Protein AF-A0A7L5DG09-F1 (afdb_monomer)

Foldseek 3Di:
DDDDDPPPPDPPPPPDDDDPVRVVVVVVPPDPDDPVRVVVVVVVVVVVVVVVVVVVVVVVCVVVVDDPVNVVVVVPDPPDDDDDD

Sequence (85 aa):
MSAVSTDGSARVGSTPPLNPAQIELLKLFERPLTAQQLQDINQLISQYLAEHTNKL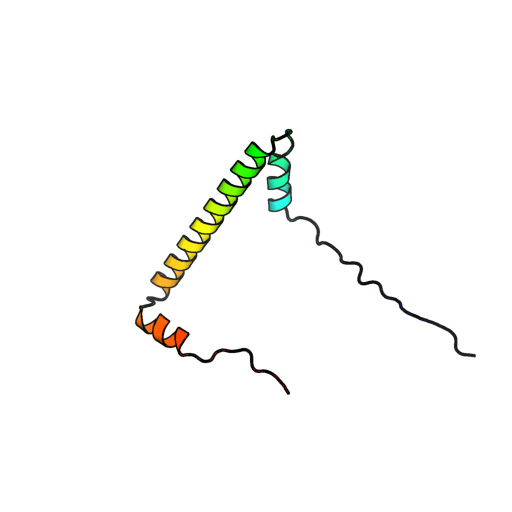GTHIWQEKQLTAKDMDALLTQHIRTPYKK

Secondary structure (DSSP, 8-state):
--------------PPPPPHHHHHHHHTTSSPPPHHHHHHHHHHHHHHHHHHHHHHHHHHHHHTT--HHHHHHHHH---PPP---

Organism: NCBI:txid272802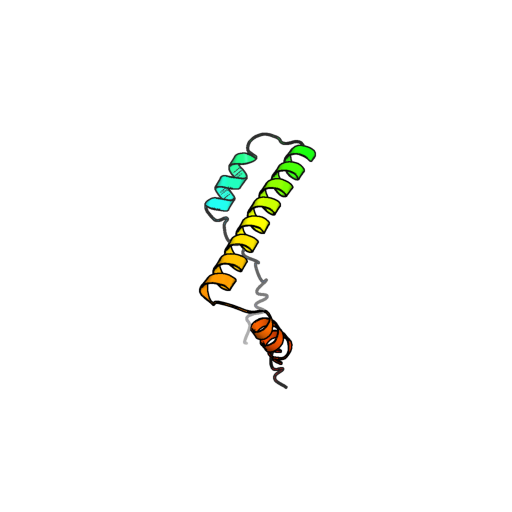4

Radius of gyration: 23.97 Å; Cα contacts (8 Å, |Δi|>4): 4; chains: 1; bounding box: 38×66×48 Å

Solvent-accessible surface area (backbone atoms only — not comparable to full-atom values): 5571 Å² total; per-residue (Å²): 142,85,80,88,76,90,79,79,75,70,81,75,79,76,77,74,79,80,50,74,68,58,51,56,58,53,57,75,58,75,54,94,69,54,74,65,57,52,49,54,51,53,50,52,54,51,51,53,54,50,52,51,50,52,52,51,51,52,48,53,37,59,77,6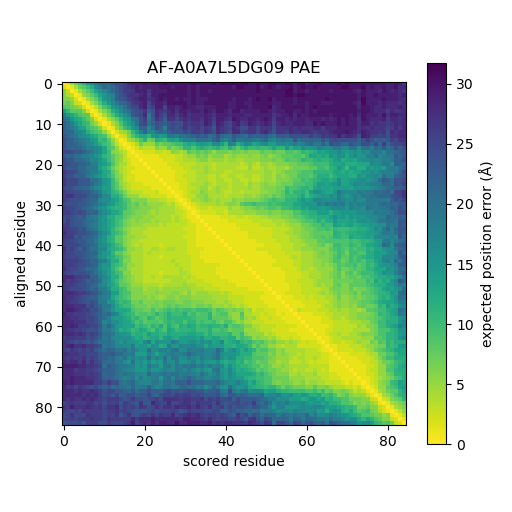6,64,62,47,74,67,55,50,54,51,56,74,69,50,85,80,65,83,82,80,82,130

Structure (mmCIF, N/CA/C/O backbone):
data_AF-A0A7L5DG09-F1
#
_entry.id   AF-A0A7L5DG09-F1
#
loop_
_atom_site.group_PDB
_atom_site.id
_atom_site.type_symbol
_atom_site.label_atom_id
_atom_site.label_alt_id
_atom_site.label_comp_id
_atom_site.label_asym_id
_atom_site.label_entity_id
_atom_site.label_seq_id
_atom_site.pdbx_PDB_ins_code
_atom_site.Cartn_x
_atom_site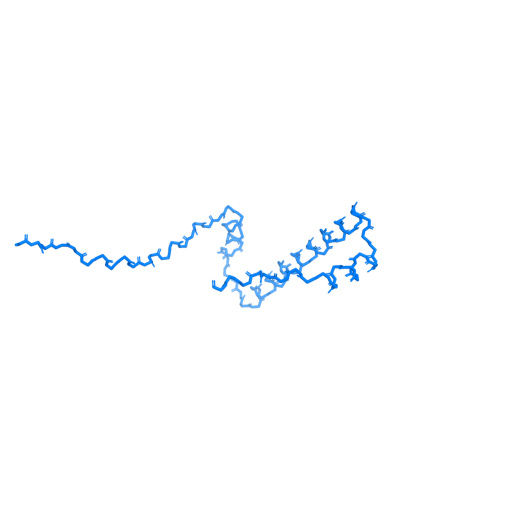.Cartn_y
_atom_site.Cartn_z
_atom_site.occupancy
_atom_site.B_iso_or_equiv
_atom_site.auth_seq_id
_atom_site.auth_comp_id
_atom_site.auth_asym_id
_atom_site.auth_atom_id
_atom_site.pdbx_PDB_model_num
ATOM 1 N N . MET A 1 1 ? -19.636 -61.232 3.080 1.00 46.09 1 MET A N 1
ATOM 2 C CA . MET A 1 1 ? -19.652 -60.156 4.091 1.00 46.09 1 MET A CA 1
ATOM 3 C C . MET A 1 1 ? -18.433 -59.281 3.862 1.00 46.09 1 MET A C 1
ATOM 5 O O . MET A 1 1 ? -17.337 -59.696 4.203 1.00 46.09 1 MET A O 1
ATOM 9 N N . SER A 1 2 ? -18.626 -58.112 3.257 1.00 38.91 2 SER A N 1
ATOM 10 C CA . SER A 1 2 ? -17.634 -57.033 3.225 1.00 38.91 2 SER A CA 1
ATOM 11 C C . SER A 1 2 ? -18.422 -55.739 3.365 1.00 38.91 2 SER A C 1
ATOM 13 O O . SER A 1 2 ? -19.126 -55.329 2.448 1.00 38.91 2 SER A O 1
ATOM 15 N N . ALA A 1 3 ? -18.402 -55.195 4.575 1.00 47.28 3 ALA A N 1
ATOM 16 C CA . ALA A 1 3 ? -18.875 -53.857 4.890 1.00 47.28 3 ALA A CA 1
ATOM 17 C C . ALA A 1 3 ? -17.666 -52.911 4.955 1.00 47.28 3 ALA A C 1
ATOM 19 O O . ALA A 1 3 ? -16.541 -53.398 5.070 1.00 47.28 3 ALA A O 1
ATOM 20 N N . VAL A 1 4 ? -17.955 -51.601 5.015 1.00 45.38 4 VAL A N 1
ATOM 21 C CA . 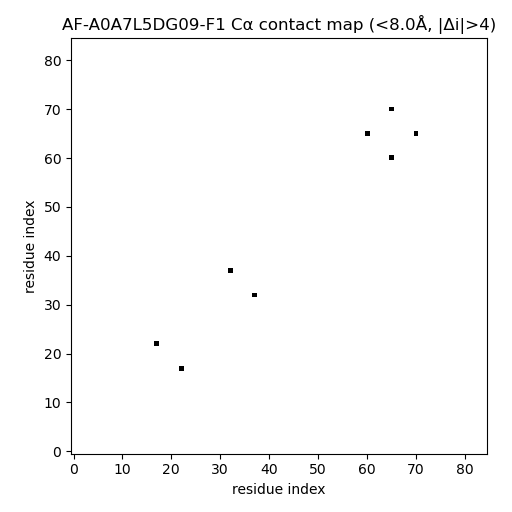VAL A 1 4 ? -17.046 -50.474 5.334 1.00 45.38 4 VAL A CA 1
ATOM 22 C C . VAL A 1 4 ? -16.290 -49.943 4.104 1.00 45.38 4 VAL A C 1
ATOM 24 O O . VAL A 1 4 ? -15.629 -50.696 3.407 1.00 45.38 4 VAL A O 1
ATOM 27 N N . SER A 1 5 ? -16.313 -48.657 3.753 1.00 40.50 5 SER A N 1
ATOM 28 C CA . SER A 1 5 ? -17.022 -47.497 4.291 1.00 40.50 5 SER A CA 1
ATOM 29 C C . SER A 1 5 ? -17.078 -46.423 3.211 1.00 40.50 5 SER A C 1
ATOM 31 O O . SER A 1 5 ? -16.119 -46.208 2.475 1.00 40.50 5 SER A O 1
ATOM 33 N N . THR A 1 6 ? -18.196 -45.712 3.171 1.00 54.12 6 THR A N 1
ATOM 34 C CA . THR A 1 6 ? -18.298 -44.368 2.612 1.00 54.12 6 THR A CA 1
ATOM 35 C C . THR A 1 6 ? -17.372 -43.434 3.390 1.00 54.12 6 THR A C 1
ATOM 37 O O . THR A 1 6 ? -17.717 -43.019 4.496 1.00 54.12 6 THR A O 1
ATOM 40 N N . ASP A 1 7 ? -16.211 -43.093 2.837 1.00 43.34 7 ASP A N 1
ATOM 41 C CA . ASP A 1 7 ? -15.454 -41.932 3.304 1.00 43.34 7 ASP A CA 1
ATOM 42 C C . ASP A 1 7 ? -15.933 -40.698 2.537 1.00 43.34 7 ASP A C 1
ATOM 44 O O . ASP A 1 7 ? -15.406 -40.308 1.494 1.00 43.34 7 ASP A O 1
ATOM 48 N N . GLY A 1 8 ? -17.006 -40.108 3.062 1.00 54.78 8 GLY A N 1
ATOM 49 C CA . GLY A 1 8 ? -17.327 -38.712 2.826 1.00 54.78 8 GLY A CA 1
ATOM 50 C C . GLY A 1 8 ? -16.326 -37.846 3.581 1.00 54.78 8 GLY A C 1
ATOM 51 O O . GLY A 1 8 ? -16.674 -37.242 4.593 1.00 54.78 8 GLY A O 1
ATOM 52 N N . SER A 1 9 ? -15.091 -37.775 3.086 1.00 48.03 9 SER A N 1
ATOM 53 C CA . SER A 1 9 ? -14.112 -36.804 3.555 1.00 48.03 9 SER A CA 1
ATOM 54 C C . SER A 1 9 ? -14.552 -35.429 3.071 1.00 48.03 9 SER A C 1
ATOM 56 O O . SER A 1 9 ? -14.194 -34.953 1.990 1.00 48.03 9 SER A O 1
ATOM 58 N N . ALA A 1 10 ? -15.395 -34.797 3.887 1.00 52.03 10 ALA A N 1
ATOM 59 C CA . ALA A 1 10 ? -15.613 -33.369 3.860 1.00 52.03 10 ALA A CA 1
ATOM 60 C C . ALA A 1 10 ? -14.237 -32.701 3.805 1.00 52.03 10 ALA A C 1
ATOM 62 O O . ALA A 1 10 ? -13.396 -32.898 4.682 1.00 52.03 10 ALA A O 1
ATOM 63 N N . ARG A 1 11 ? -14.003 -31.913 2.755 1.00 52.25 11 ARG A N 1
ATOM 64 C CA . ARG A 1 11 ? -12.899 -30.960 2.716 1.00 52.25 11 ARG A CA 1
ATOM 65 C C . ARG A 1 11 ? -13.137 -29.967 3.849 1.00 52.25 11 ARG A C 1
ATOM 67 O O . ARG A 1 11 ? -13.783 -28.944 3.644 1.00 52.25 11 ARG A O 1
ATOM 74 N N . VAL A 1 12 ? -12.667 -30.289 5.052 1.00 59.38 12 VAL A N 1
ATOM 75 C CA . VAL A 1 12 ? -12.521 -29.317 6.129 1.00 59.38 12 VAL A CA 1
ATOM 76 C C . VAL A 1 12 ? -11.517 -28.308 5.594 1.00 59.38 12 VAL A C 1
ATOM 78 O O . VAL A 1 12 ? -10.321 -28.578 5.521 1.00 59.38 12 VAL A O 1
ATOM 81 N N . GLY A 1 13 ? -12.028 -27.180 5.107 1.00 55.25 13 GLY A N 1
ATOM 82 C CA . GLY A 1 13 ? -11.211 -26.045 4.720 1.00 55.25 13 GLY A CA 1
ATOM 83 C C . GLY A 1 13 ? -10.511 -25.530 5.966 1.00 55.25 13 GLY A C 1
ATOM 84 O O . GLY A 1 13 ? -11.079 -24.739 6.710 1.00 55.25 13 GLY A O 1
ATOM 85 N N . SER A 1 14 ? -9.300 -26.014 6.231 1.00 61.62 14 SER A N 1
ATOM 86 C CA . SER A 1 14 ? -8.468 -25.489 7.302 1.00 61.62 14 SER A CA 1
ATOM 87 C C . SER A 1 14 ? -8.001 -24.099 6.882 1.00 61.62 14 SER A C 1
ATOM 89 O O . SER A 1 14 ? -7.051 -23.967 6.108 1.00 61.62 14 SER A O 1
ATOM 91 N N . THR A 1 15 ? -8.677 -23.053 7.352 1.00 69.62 15 THR A N 1
ATOM 92 C CA . THR A 1 15 ? -8.117 -21.702 7.306 1.00 69.62 15 THR A CA 1
ATOM 93 C C . THR A 1 15 ? -6.806 -21.719 8.089 1.00 69.62 15 THR A C 1
ATOM 95 O O . THR A 1 15 ? -6.834 -22.052 9.279 1.00 69.62 15 THR A O 1
ATOM 98 N N . PRO A 1 16 ? -5.659 -21.428 7.448 1.00 78.94 16 PRO A N 1
ATOM 99 C CA . PRO A 1 16 ? -4.386 -21.402 8.149 1.00 78.94 16 PRO A CA 1
ATOM 100 C C . PRO A 1 16 ? -4.434 -20.349 9.266 1.00 78.94 16 PRO A C 1
ATOM 102 O O . PRO A 1 16 ? -5.120 -19.332 9.116 1.00 78.94 16 PRO A O 1
ATOM 105 N N . PRO A 1 17 ? -3.735 -20.584 10.391 1.00 86.56 17 PRO A N 1
ATOM 106 C CA . PRO A 1 17 ? -3.675 -19.613 11.472 1.00 86.56 17 PRO A CA 1
ATOM 107 C C . PRO A 1 17 ? -3.088 -18.294 10.963 1.00 86.56 17 PRO A C 1
ATOM 109 O O . PRO A 1 17 ? -2.244 -18.279 10.063 1.00 86.56 17 PRO A O 1
ATOM 112 N N . LEU A 1 18 ? -3.535 -17.188 11.559 1.00 87.69 18 LEU A N 1
ATOM 113 C CA . LEU A 1 18 ? -3.009 -15.871 11.225 1.00 87.69 18 LEU A CA 1
ATOM 114 C C . LEU A 1 18 ? -1.512 -15.806 11.531 1.00 87.69 18 LEU A C 1
ATOM 116 O O . LEU A 1 18 ? -1.049 -16.288 12.566 1.00 87.69 18 LEU A O 1
ATOM 120 N N . ASN A 1 19 ? -0.755 -15.192 10.626 1.00 92.25 19 ASN A N 1
ATOM 121 C CA . ASN A 1 19 ? 0.668 -14.969 10.837 1.00 92.25 19 ASN A CA 1
ATOM 122 C C . ASN A 1 19 ? 0.904 -13.808 11.833 1.00 92.25 19 ASN A C 1
ATOM 124 O O . ASN A 1 19 ? -0.007 -13.014 12.090 1.00 92.25 19 ASN A O 1
ATOM 128 N N . PRO A 1 20 ? 2.125 -13.659 12.379 1.00 91.62 20 PRO A N 1
ATOM 129 C CA . PRO A 1 20 ? 2.411 -12.628 13.379 1.00 91.62 20 PRO A CA 1
ATOM 130 C C . PRO A 1 20 ? 2.080 -11.195 12.934 1.00 91.62 20 PRO A C 1
ATOM 132 O O . PRO A 1 20 ? 1.569 -10.415 13.731 1.00 91.62 20 PRO A O 1
ATOM 135 N N . ALA A 1 21 ? 2.309 -10.851 11.663 1.00 87.31 21 ALA A N 1
ATOM 136 C CA . ALA A 1 21 ? 2.014 -9.516 11.141 1.00 87.31 21 ALA A CA 1
ATOM 137 C C . ALA A 1 21 ? 0.502 -9.249 11.047 1.00 87.31 21 ALA A C 1
ATOM 139 O O . ALA A 1 21 ? 0.046 -8.148 11.343 1.00 87.31 21 ALA A O 1
ATOM 140 N N . GLN A 1 22 ? -0.286 -10.262 10.678 1.00 88.94 22 GLN A N 1
ATOM 141 C CA . GLN A 1 22 ? -1.748 -10.178 10.659 1.00 88.94 22 GLN A CA 1
ATOM 142 C C . GLN A 1 22 ? -2.308 -9.987 12.071 1.00 88.94 22 GLN A C 1
ATOM 144 O O . GLN A 1 22 ? -3.198 -9.166 12.266 1.00 88.94 22 GLN A O 1
ATOM 149 N N . ILE A 1 23 ? -1.760 -10.700 13.060 1.00 92.44 23 ILE A N 1
ATOM 150 C CA . ILE A 1 23 ? -2.143 -10.538 14.468 1.00 92.44 23 ILE A CA 1
ATOM 151 C C . ILE A 1 23 ? -1.824 -9.117 14.948 1.00 92.44 23 ILE A C 1
ATOM 153 O O . ILE A 1 23 ? -2.661 -8.494 15.591 1.00 92.44 23 ILE A O 1
ATOM 157 N N . GLU A 1 24 ? -0.649 -8.583 14.612 1.00 88.44 24 GLU A N 1
ATOM 158 C CA . GLU A 1 24 ? -0.255 -7.228 15.011 1.00 88.44 24 GLU A CA 1
ATOM 159 C C . GLU A 1 24 ? -1.150 -6.150 14.385 1.00 88.44 24 GLU A C 1
ATOM 161 O O . GLU A 1 24 ? -1.582 -5.230 15.074 1.00 88.44 24 GLU A O 1
ATOM 166 N N . LEU A 1 25 ? -1.513 -6.302 13.106 1.00 87.56 25 LEU A N 1
ATOM 167 C CA . LEU A 1 25 ? -2.486 -5.422 12.454 1.00 87.56 25 LEU A CA 1
ATOM 168 C C . LEU A 1 25 ? -3.852 -5.477 13.141 1.00 87.56 25 LEU A C 1
ATOM 170 O O . LEU A 1 25 ? -4.493 -4.443 13.301 1.00 87.56 25 LEU A O 1
ATOM 174 N N . LEU A 1 26 ? -4.288 -6.659 13.586 1.00 87.75 26 LEU A N 1
ATOM 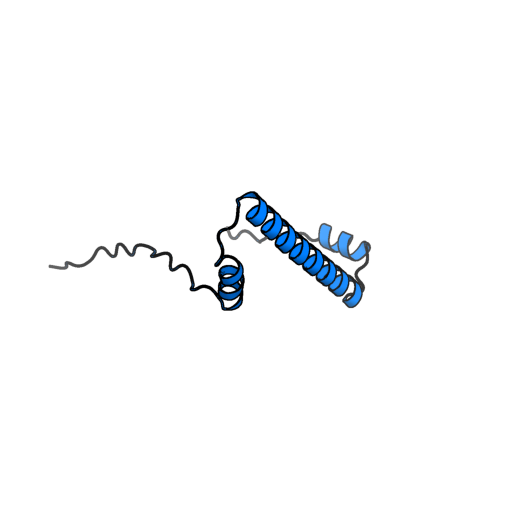175 C CA . LEU A 1 26 ? -5.558 -6.797 14.296 1.00 87.75 26 LEU A CA 1
ATOM 176 C C . LEU A 1 26 ? -5.568 -6.086 15.652 1.00 87.75 26 LEU A C 1
ATOM 178 O O . LEU A 1 26 ? -6.609 -5.561 16.041 1.00 87.75 26 LEU A O 1
ATOM 182 N N . LYS A 1 27 ? -4.425 -5.997 16.340 1.00 87.31 27 LYS A N 1
ATOM 183 C CA . LYS A 1 27 ? -4.322 -5.248 17.604 1.00 87.31 27 LYS A CA 1
ATOM 184 C C . LYS A 1 27 ? -4.583 -3.752 17.431 1.00 87.31 27 LYS A C 1
ATOM 186 O O . LYS A 1 27 ? -5.093 -3.104 18.340 1.00 87.31 27 LYS A O 1
ATOM 191 N N . LEU A 1 28 ? -4.313 -3.190 16.250 1.00 80.75 28 LEU A N 1
ATOM 192 C CA . LEU A 1 28 ? -4.636 -1.787 15.951 1.00 80.75 28 LEU A CA 1
ATOM 193 C C . LEU A 1 28 ? -6.150 -1.512 16.002 1.00 80.75 28 LEU A C 1
ATOM 195 O O . LEU A 1 28 ? -6.561 -0.367 16.188 1.00 80.75 28 LEU A O 1
ATOM 199 N N . PHE A 1 29 ? -6.970 -2.560 15.884 1.00 83.44 29 PHE A N 1
ATOM 200 C CA . PHE A 1 29 ? -8.429 -2.509 15.943 1.00 83.44 29 PHE A CA 1
ATOM 201 C C . PHE A 1 29 ? -9.002 -2.876 17.321 1.00 83.44 29 PHE A C 1
ATOM 203 O O . PHE A 1 29 ? -10.210 -3.057 17.447 1.00 83.44 29 PHE A O 1
ATOM 210 N N . GLU A 1 30 ? -8.174 -2.958 18.371 1.00 84.25 30 GLU A N 1
ATOM 211 C CA . GLU A 1 30 ? -8.643 -3.190 19.751 1.00 84.25 30 GLU A CA 1
ATOM 212 C C . GLU A 1 30 ? -9.607 -2.100 20.242 1.00 84.25 30 GLU A C 1
ATOM 214 O O . GLU A 1 30 ? -10.422 -2.330 21.138 1.00 84.25 30 GLU A O 1
ATOM 219 N N . ARG A 1 31 ? -9.537 -0.902 19.652 1.00 84.31 31 ARG A N 1
ATOM 220 C CA . ARG A 1 31 ? -10.477 0.188 19.915 1.00 84.31 31 ARG A CA 1
ATOM 221 C C . ARG A 1 31 ? -11.607 0.161 18.887 1.00 84.31 31 ARG A C 1
ATOM 223 O O . ARG A 1 31 ? -11.334 -0.048 17.706 1.00 84.31 31 ARG A O 1
ATOM 230 N N . PRO A 1 32 ? -12.857 0.445 19.295 1.00 85.56 32 PRO A N 1
ATOM 231 C CA . PRO A 1 32 ? -13.957 0.549 18.351 1.00 85.56 32 PRO A CA 1
ATOM 232 C C . PRO A 1 32 ? -13.659 1.651 17.331 1.00 85.56 32 PRO A C 1
ATOM 234 O O . PRO A 1 32 ? -13.415 2.802 17.696 1.00 85.56 32 PRO A O 1
ATOM 237 N N . LEU A 1 33 ? -13.679 1.278 16.056 1.00 87.06 33 LEU A N 1
ATOM 238 C CA . LEU A 1 33 ? -13.551 2.198 14.937 1.00 87.06 33 LEU A CA 1
ATOM 239 C C . LEU A 1 33 ? -14.912 2.449 14.306 1.00 87.06 33 LEU A C 1
ATOM 241 O O . LEU A 1 33 ? -15.749 1.551 14.204 1.00 87.06 33 LEU A O 1
ATOM 245 N N . THR A 1 34 ? -15.111 3.667 13.818 1.00 93.38 34 THR A N 1
ATOM 246 C CA . THR A 1 34 ? -16.216 3.937 12.901 1.00 93.38 34 THR A CA 1
ATOM 247 C C . THR A 1 34 ? -15.939 3.291 11.541 1.00 93.38 34 THR A C 1
ATOM 249 O O . THR A 1 34 ? -14.790 3.037 11.172 1.00 93.38 34 THR A O 1
ATOM 252 N N . ALA A 1 35 ? -16.994 3.068 10.753 1.00 90.81 35 ALA A N 1
ATOM 253 C CA . ALA A 1 35 ? -16.850 2.564 9.387 1.00 90.81 35 ALA A CA 1
ATOM 254 C C . ALA A 1 35 ? -15.935 3.459 8.528 1.00 90.81 35 ALA A C 1
ATOM 256 O O . ALA A 1 35 ? -15.140 2.944 7.746 1.00 90.81 35 ALA A O 1
ATOM 257 N N . GLN A 1 36 ? -15.989 4.783 8.730 1.00 94.19 36 GLN A N 1
ATOM 258 C CA . GLN A 1 36 ? -15.127 5.731 8.026 1.00 94.19 36 GLN A CA 1
ATOM 259 C C . GLN A 1 36 ? -13.653 5.546 8.401 1.00 94.19 36 GLN A C 1
ATOM 261 O O . GLN A 1 36 ? -12.808 5.448 7.523 1.00 94.19 36 GLN A O 1
ATOM 266 N N 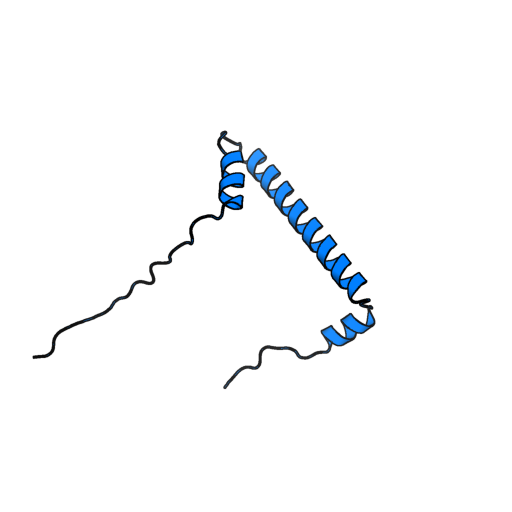. GLN A 1 37 ? -13.343 5.416 9.694 1.00 91.31 37 GLN A N 1
ATOM 267 C CA . GLN A 1 37 ? -11.965 5.190 10.144 1.00 91.31 37 GLN A CA 1
ATOM 268 C C . GLN A 1 37 ? -11.400 3.872 9.606 1.00 91.31 37 GLN A C 1
ATOM 270 O O . GLN A 1 37 ? -10.240 3.812 9.205 1.00 91.31 37 GLN A O 1
ATOM 275 N N . LEU A 1 38 ? -12.219 2.817 9.561 1.00 90.25 38 LEU A N 1
ATOM 276 C CA . LEU A 1 38 ? -11.818 1.545 8.965 1.00 90.25 38 LEU A CA 1
ATOM 277 C C . LEU A 1 38 ? -11.533 1.688 7.462 1.00 90.25 38 LEU A C 1
ATOM 279 O O . LEU A 1 38 ? -10.554 1.135 6.960 1.00 90.25 38 LEU A O 1
ATOM 283 N N . GLN A 1 39 ? -12.369 2.438 6.743 1.00 93.88 39 GLN A N 1
ATOM 284 C CA . GLN A 1 39 ? -12.158 2.729 5.328 1.00 93.88 39 GLN A CA 1
ATOM 285 C C . GLN A 1 39 ? -10.861 3.518 5.099 1.00 93.88 39 GLN A C 1
ATOM 287 O O . GLN A 1 39 ? -10.079 3.150 4.222 1.00 93.88 39 GLN A O 1
ATOM 292 N N . ASP A 1 40 ? -10.596 4.542 5.908 1.00 93.81 40 ASP A N 1
ATOM 293 C CA . ASP A 1 40 ? -9.389 5.368 5.802 1.00 93.81 40 ASP A CA 1
ATOM 294 C C . ASP A 1 40 ? -8.116 4.536 6.044 1.00 93.81 40 ASP A C 1
ATOM 296 O O . ASP A 1 40 ? -7.130 4.660 5.313 1.00 93.81 40 ASP A O 1
ATOM 300 N N . ILE A 1 41 ? -8.145 3.621 7.018 1.00 91.00 41 ILE A N 1
ATOM 301 C CA . ILE A 1 41 ? -7.028 2.703 7.290 1.00 91.00 41 ILE A CA 1
ATOM 302 C C . ILE A 1 41 ? -6.809 1.739 6.118 1.00 91.00 41 ILE A C 1
ATOM 304 O O . ILE A 1 41 ? -5.670 1.539 5.691 1.00 91.00 41 ILE A O 1
ATOM 308 N N . ASN A 1 42 ? -7.878 1.168 5.556 1.00 90.50 42 ASN A N 1
ATOM 309 C CA . ASN A 1 42 ? -7.772 0.300 4.379 1.00 90.50 42 ASN A CA 1
ATOM 310 C C . ASN A 1 42 ? -7.168 1.034 3.175 1.00 90.50 42 ASN A C 1
ATOM 312 O O . ASN A 1 42 ? -6.333 0.471 2.460 1.00 90.50 42 ASN A O 1
ATOM 316 N N . GLN A 1 43 ? -7.559 2.292 2.968 1.00 95.81 43 GLN A N 1
ATOM 317 C CA . GLN A 1 43 ? -7.006 3.144 1.921 1.00 95.81 43 GLN A CA 1
ATOM 318 C C . GLN A 1 43 ? -5.496 3.341 2.122 1.00 95.81 43 GLN A C 1
ATOM 320 O O . GLN A 1 43 ? -4.724 3.141 1.184 1.00 95.81 43 GLN A O 1
ATOM 325 N N . LEU A 1 44 ? -5.072 3.661 3.348 1.00 94.75 44 LEU A N 1
ATOM 326 C CA . LEU A 1 44 ? -3.667 3.878 3.696 1.00 94.75 44 LEU A CA 1
ATOM 327 C C . LEU A 1 44 ? -2.811 2.621 3.478 1.00 94.75 44 LEU A C 1
ATOM 329 O O . LEU A 1 44 ? -1.746 2.695 2.864 1.00 94.75 44 LEU A O 1
ATOM 333 N N . ILE A 1 45 ? -3.290 1.455 3.919 1.00 92.38 45 ILE A N 1
ATOM 334 C CA . ILE A 1 45 ? -2.591 0.177 3.711 1.00 92.38 45 ILE A CA 1
ATOM 335 C C . ILE A 1 45 ? -2.475 -0.132 2.212 1.00 92.38 45 ILE A C 1
ATOM 337 O O . ILE A 1 45 ? -1.403 -0.505 1.734 1.00 92.38 45 ILE A O 1
ATOM 341 N N . SER A 1 46 ? -3.557 0.059 1.454 1.00 93.62 46 SER A N 1
ATOM 342 C CA . SER A 1 46 ? -3.577 -0.212 0.011 1.00 93.62 46 SER A CA 1
ATOM 343 C C . SER A 1 46 ? -2.604 0.686 -0.752 1.00 93.62 46 SER A C 1
ATOM 345 O O . SER A 1 46 ? -1.870 0.209 -1.617 1.00 93.62 46 SER A O 1
ATOM 347 N N . GLN A 1 47 ? -2.554 1.974 -0.403 1.00 96.12 47 GLN A N 1
ATOM 348 C CA . GLN A 1 47 ? -1.609 2.929 -0.981 1.00 96.12 47 GLN A CA 1
ATOM 349 C C . GLN A 1 47 ? -0.162 2.535 -0.683 1.00 96.12 47 GLN A C 1
ATOM 351 O O . GLN A 1 47 ? 0.649 2.457 -1.604 1.00 96.12 47 GLN A O 1
ATOM 356 N N . TYR A 1 48 ? 0.147 2.197 0.571 1.00 95.19 48 TYR A N 1
ATOM 357 C CA . TYR A 1 48 ? 1.483 1.749 0.960 1.00 95.19 48 TYR A CA 1
ATOM 358 C C . TYR A 1 48 ? 1.940 0.517 0.161 1.00 95.19 48 TYR A C 1
ATOM 360 O O . TYR A 1 48 ? 3.055 0.488 -0.367 1.00 95.19 48 TYR A O 1
ATOM 368 N N . LEU A 1 49 ? 1.073 -0.491 0.023 1.00 92.62 49 LEU A N 1
ATOM 369 C CA . LEU A 1 49 ? 1.388 -1.710 -0.726 1.00 92.62 49 LEU A CA 1
ATOM 370 C C . LEU A 1 49 ? 1.564 -1.443 -2.228 1.00 92.62 49 LEU A C 1
ATOM 372 O O . LEU A 1 49 ? 2.471 -2.008 -2.851 1.00 92.62 49 LEU A O 1
ATOM 376 N N . ALA A 1 50 ? 0.743 -0.567 -2.810 1.00 93.00 50 ALA A N 1
ATOM 377 C CA . ALA A 1 50 ? 0.867 -0.163 -4.208 1.00 93.00 50 ALA A CA 1
ATOM 378 C C . ALA A 1 50 ? 2.196 0.565 -4.465 1.00 93.00 50 ALA A C 1
ATOM 380 O O . ALA A 1 50 ? 2.929 0.219 -5.393 1.00 93.00 50 ALA A O 1
ATOM 381 N N . GLU A 1 51 ? 2.556 1.521 -3.608 1.00 94.88 51 GLU A N 1
ATOM 382 C CA . GLU A 1 51 ? 3.838 2.220 -3.694 1.00 94.88 51 GLU A CA 1
ATOM 383 C C . GLU A 1 51 ? 5.028 1.274 -3.541 1.00 94.88 51 GLU A C 1
ATOM 385 O O . GLU A 1 51 ? 6.005 1.384 -4.284 1.00 94.88 51 GLU A O 1
ATOM 390 N N . HIS A 1 52 ? 4.962 0.334 -2.596 1.00 91.69 52 HIS A N 1
ATOM 391 C CA . HIS A 1 52 ? 6.024 -0.645 -2.389 1.00 91.69 52 HIS A CA 1
ATOM 392 C C . HIS A 1 52 ? 6.210 -1.542 -3.620 1.00 91.69 52 HIS A C 1
ATOM 394 O O . HIS A 1 52 ? 7.336 -1.750 -4.075 1.00 91.69 52 HIS A O 1
ATOM 400 N N . THR A 1 53 ? 5.106 -1.998 -4.214 1.00 91.38 53 THR A N 1
ATOM 401 C CA . THR A 1 53 ? 5.120 -2.806 -5.441 1.00 91.38 53 THR A CA 1
ATOM 402 C C . THR A 1 53 ? 5.706 -2.024 -6.617 1.00 91.38 53 THR A C 1
ATOM 404 O O . THR A 1 53 ? 6.552 -2.545 -7.341 1.00 91.38 53 THR A O 1
ATOM 407 N N . ASN A 1 54 ? 5.338 -0.750 -6.773 1.00 88.81 54 ASN A N 1
ATOM 408 C CA . ASN A 1 54 ? 5.893 0.119 -7.814 1.00 88.81 54 ASN A CA 1
ATOM 409 C C . ASN A 1 54 ? 7.399 0.353 -7.640 1.00 88.81 54 ASN A C 1
ATOM 411 O O . ASN A 1 54 ? 8.147 0.335 -8.622 1.00 88.81 54 ASN A O 1
ATOM 415 N N . LYS A 1 55 ? 7.863 0.537 -6.398 1.00 91.88 55 LYS A N 1
ATOM 416 C CA . LYS A 1 55 ? 9.294 0.672 -6.083 1.00 91.88 55 LYS A CA 1
ATOM 417 C C . LYS A 1 55 ? 10.054 -0.606 -6.423 1.00 91.88 55 LYS A C 1
ATOM 419 O O . LYS A 1 55 ? 11.099 -0.529 -7.061 1.00 91.88 55 LYS A O 1
ATOM 424 N N . LEU A 1 56 ? 9.509 -1.770 -6.068 1.00 90.50 56 LEU A N 1
ATOM 425 C CA . LEU A 1 56 ? 10.106 -3.060 -6.410 1.00 90.50 56 LEU A CA 1
ATOM 426 C C . LEU A 1 56 ? 10.147 -3.284 -7.930 1.00 90.50 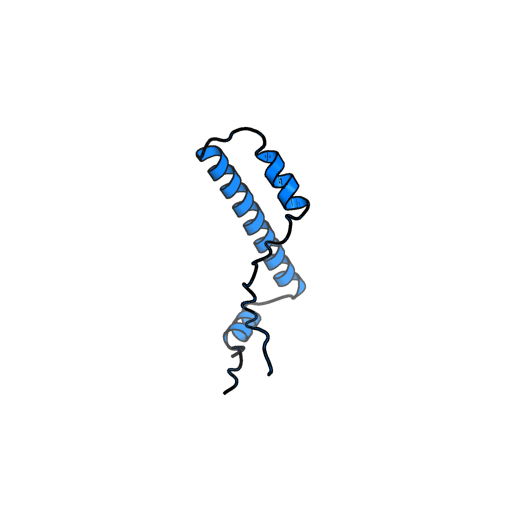56 LEU A C 1
ATOM 428 O O . LEU A 1 56 ? 11.172 -3.703 -8.460 1.00 90.50 56 LEU A O 1
ATOM 432 N N . GLY A 1 57 ? 9.065 -2.952 -8.640 1.00 85.62 57 GLY A N 1
ATOM 433 C CA . GLY A 1 57 ? 9.008 -3.020 -10.100 1.00 85.62 57 GLY A CA 1
ATOM 434 C C . GLY A 1 57 ? 10.062 -2.130 -10.757 1.00 85.62 57 GLY A C 1
ATOM 435 O O . GLY A 1 57 ? 10.817 -2.595 -11.607 1.00 85.62 57 GLY A O 1
ATOM 436 N N . THR A 1 58 ? 10.175 -0.880 -10.299 1.00 86.44 58 THR A N 1
ATOM 437 C CA . THR A 1 58 ? 11.216 0.060 -10.744 1.00 86.44 58 THR A CA 1
ATOM 438 C C . THR A 1 58 ? 12.619 -0.479 -10.466 1.00 86.44 58 THR A C 1
ATOM 440 O O . THR A 1 58 ? 13.473 -0.425 -11.347 1.00 86.44 58 THR A O 1
ATOM 443 N N . HIS A 1 59 ? 12.855 -1.042 -9.278 1.00 90.25 59 HIS A N 1
ATOM 444 C CA . HIS A 1 59 ? 14.144 -1.631 -8.920 1.00 90.25 59 HIS A CA 1
ATOM 445 C C . HIS A 1 59 ? 14.523 -2.771 -9.869 1.00 90.25 59 HIS A C 1
ATOM 447 O O . HIS A 1 59 ? 15.609 -2.757 -10.436 1.00 90.25 59 HIS A O 1
ATOM 453 N N . ILE A 1 60 ? 13.615 -3.726 -10.101 1.00 89.88 60 ILE A N 1
ATOM 454 C CA . ILE A 1 60 ? 13.849 -4.850 -11.022 1.00 89.88 60 ILE A CA 1
ATOM 455 C C . ILE A 1 60 ? 14.107 -4.341 -12.442 1.00 89.88 60 ILE A C 1
ATOM 457 O O . ILE A 1 60 ? 14.981 -4.860 -13.136 1.00 89.88 60 ILE A O 1
ATOM 461 N N . TRP A 1 61 ? 13.355 -3.328 -12.874 1.00 86.19 61 TRP A N 1
ATOM 462 C CA . TRP A 1 61 ? 13.515 -2.718 -14.188 1.00 86.19 61 TRP A CA 1
ATOM 463 C C . TRP A 1 61 ? 14.911 -2.121 -14.375 1.00 86.19 61 TRP A C 1
ATOM 465 O O . TRP A 1 61 ? 15.548 -2.344 -15.403 1.00 86.19 61 TRP A O 1
ATOM 475 N N . GLN A 1 62 ? 15.397 -1.395 -13.368 1.00 88.19 62 GLN A N 1
ATOM 476 C CA . GLN A 1 62 ? 16.726 -0.788 -13.364 1.00 88.19 62 GLN A CA 1
ATOM 477 C C . GLN A 1 62 ? 17.837 -1.837 -13.258 1.00 88.19 62 GLN A C 1
ATOM 479 O O . GLN A 1 62 ? 18.774 -1.809 -14.052 1.00 88.19 62 GLN A O 1
ATOM 484 N N . GLU A 1 63 ? 17.720 -2.782 -12.323 1.00 92.75 63 GLU A N 1
ATOM 485 C CA . GLU A 1 63 ? 18.703 -3.848 -12.090 1.00 92.75 63 GLU A CA 1
ATOM 486 C C . GLU A 1 63 ? 18.921 -4.695 -13.348 1.00 92.75 63 GLU A C 1
ATOM 488 O O . GLU A 1 63 ? 20.055 -4.985 -13.728 1.00 92.75 63 GLU A O 1
ATOM 493 N N . LYS A 1 64 ? 17.831 -5.046 -14.036 1.00 90.44 64 LYS A N 1
ATOM 494 C CA . LYS A 1 64 ? 17.875 -5.835 -15.271 1.00 90.44 64 LYS A CA 1
ATOM 495 C C . LYS A 1 64 ? 18.102 -4.994 -16.528 1.00 90.44 64 LYS A C 1
ATOM 497 O O . LYS A 1 64 ? 18.098 -5.557 -17.617 1.00 90.44 64 LYS A O 1
ATOM 502 N N . GLN A 1 65 ? 18.285 -3.678 -16.377 1.00 90.19 65 GLN A N 1
ATOM 503 C CA . GLN A 1 65 ? 18.440 -2.710 -17.469 1.00 90.19 65 GLN A CA 1
ATOM 504 C C . GLN A 1 65 ? 17.385 -2.887 -18.567 1.00 90.19 65 GLN A C 1
ATOM 506 O O . GLN A 1 65 ? 17.687 -2.811 -19.757 1.00 90.19 65 GLN A O 1
ATOM 511 N N . LEU A 1 66 ? 16.143 -3.159 -18.159 1.00 86.88 66 LEU A N 1
ATOM 512 C CA . LEU A 1 66 ? 15.065 -3.418 -19.101 1.00 86.88 66 LEU A CA 1
ATOM 513 C C . LEU A 1 66 ? 14.781 -2.157 -19.914 1.00 86.88 66 LEU A C 1
ATOM 515 O O . LEU A 1 66 ? 14.758 -1.031 -19.411 1.00 86.88 66 LEU A O 1
ATOM 519 N N . THR A 1 67 ? 14.537 -2.359 -21.196 1.00 88.81 67 THR A N 1
ATOM 520 C CA . THR A 1 67 ? 14.204 -1.315 -22.155 1.00 88.81 67 THR A CA 1
ATOM 521 C C . THR A 1 67 ? 12.794 -1.527 -22.695 1.00 88.81 67 THR A C 1
ATOM 523 O O . THR A 1 67 ? 12.195 -2.592 -22.538 1.00 88.81 67 THR A O 1
ATOM 526 N N . ALA A 1 68 ? 12.254 -0.523 -23.389 1.00 85.38 68 ALA A N 1
ATOM 527 C CA . ALA A 1 68 ? 10.976 -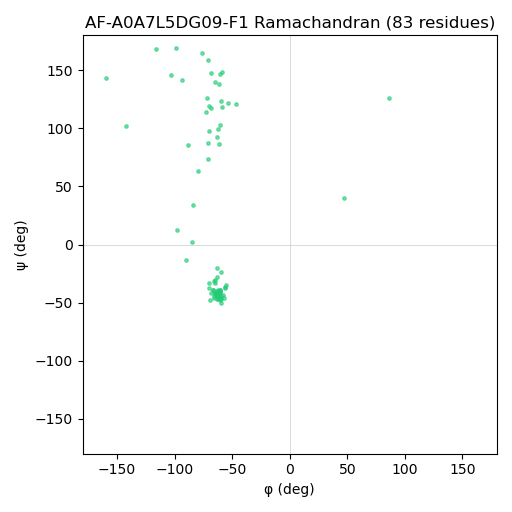0.670 -24.089 1.00 85.38 68 ALA A CA 1
ATOM 528 C C . ALA A 1 68 ? 10.988 -1.864 -25.067 1.00 85.38 68 ALA A C 1
ATOM 530 O O . ALA A 1 68 ? 10.008 -2.596 -25.163 1.00 85.38 68 ALA A O 1
ATOM 531 N N . LYS A 1 69 ? 12.137 -2.137 -25.698 1.00 85.88 69 LYS A N 1
ATOM 532 C CA . LYS A 1 69 ? 12.320 -3.269 -26.613 1.00 85.88 69 LYS A CA 1
ATOM 533 C C . LYS A 1 69 ? 12.194 -4.626 -25.912 1.00 85.88 69 LYS A C 1
ATOM 535 O O . LYS A 1 69 ? 11.706 -5.580 -26.514 1.00 85.88 69 LYS A O 1
ATOM 540 N N . ASP A 1 70 ? 12.606 -4.721 -24.648 1.00 85.00 70 ASP A N 1
ATOM 541 C CA . ASP A 1 70 ? 12.453 -5.949 -23.860 1.00 85.00 70 ASP A CA 1
ATOM 542 C C . ASP A 1 70 ? 10.979 -6.211 -23.528 1.00 85.00 70 ASP A C 1
ATOM 544 O O . ASP A 1 70 ? 10.542 -7.361 -23.528 1.00 85.00 70 ASP A O 1
ATOM 548 N N . MET A 1 71 ? 10.182 -5.155 -23.334 1.00 84.88 71 MET A N 1
ATOM 549 C CA . MET A 1 71 ? 8.728 -5.294 -23.206 1.00 84.88 71 MET A CA 1
ATOM 550 C C . MET A 1 71 ? 8.073 -5.726 -24.514 1.00 84.88 71 MET A C 1
ATOM 552 O O . MET A 1 71 ? 7.226 -6.615 -24.490 1.00 84.88 71 MET A O 1
ATOM 556 N N . ASP A 1 72 ? 8.490 -5.167 -25.653 1.00 85.88 72 ASP A N 1
ATOM 557 C CA . ASP A 1 72 ? 7.989 -5.582 -26.971 1.00 85.88 72 ASP A CA 1
ATOM 558 C C . ASP A 1 72 ? 8.294 -7.067 -27.244 1.00 85.88 72 ASP A C 1
ATOM 560 O O . ASP A 1 72 ? 7.457 -7.815 -27.762 1.00 85.88 72 ASP A O 1
ATOM 564 N N . ALA A 1 73 ? 9.477 -7.532 -26.832 1.00 84.12 73 ALA A N 1
ATOM 565 C CA . ALA A 1 73 ? 9.849 -8.940 -26.903 1.00 84.12 73 ALA A CA 1
ATOM 566 C C . ALA A 1 73 ? 8.976 -9.816 -25.985 1.00 84.12 73 ALA A C 1
ATOM 568 O O . ALA A 1 73 ? 8.528 -10.880 -26.404 1.00 84.12 73 ALA A O 1
ATOM 569 N N . LEU A 1 74 ? 8.682 -9.377 -24.757 1.00 82.88 74 LEU A N 1
ATOM 570 C CA . LEU A 1 74 ? 7.802 -10.107 -23.834 1.00 82.88 74 LEU A CA 1
ATOM 571 C C . LEU A 1 74 ? 6.347 -10.161 -24.320 1.00 82.88 74 LEU A C 1
ATOM 573 O O . LEU A 1 74 ? 5.709 -11.205 -24.209 1.00 82.88 74 LEU A O 1
ATOM 577 N N . LEU A 1 75 ? 5.828 -9.073 -24.897 1.00 81.00 75 LEU A N 1
ATOM 578 C CA . LEU A 1 75 ? 4.465 -9.001 -25.440 1.00 81.00 75 LEU A CA 1
ATOM 579 C C . LEU A 1 75 ? 4.252 -9.946 -26.629 1.00 81.00 75 LEU A C 1
ATOM 581 O O . LEU A 1 75 ? 3.145 -10.439 -26.843 1.00 81.00 75 LEU A O 1
ATOM 585 N N . THR A 1 76 ? 5.306 -10.200 -27.405 1.00 82.00 76 THR A N 1
ATOM 586 C CA . THR A 1 76 ? 5.267 -11.085 -28.579 1.00 82.00 76 THR A CA 1
ATOM 587 C C . THR A 1 76 ? 5.590 -12.544 -28.252 1.00 82.00 76 THR A C 1
ATOM 589 O O . THR A 1 76 ? 5.306 -13.441 -29.057 1.00 82.00 76 THR A O 1
ATOM 592 N N . GLN A 1 77 ? 6.119 -12.823 -27.057 1.00 78.25 77 GLN A N 1
ATOM 593 C CA . GLN A 1 77 ? 6.315 -14.188 -26.591 1.00 78.25 77 GLN A CA 1
ATOM 594 C C . GLN A 1 77 ? 4.963 -14.852 -26.293 1.00 78.25 77 GLN A C 1
ATOM 596 O O . GLN A 1 77 ? 4.197 -14.449 -25.421 1.00 78.25 77 GLN A O 1
ATOM 601 N N . HIS A 1 78 ? 4.677 -15.943 -27.003 1.00 71.25 78 HIS A N 1
ATOM 602 C CA . HIS A 1 78 ? 3.489 -16.765 -26.783 1.00 71.25 78 HIS A CA 1
ATOM 603 C C . HIS A 1 78 ? 3.691 -17.715 -25.586 1.00 71.25 78 HIS A C 1
ATOM 605 O O . HIS A 1 78 ? 3.677 -18.933 -25.738 1.00 71.25 78 HIS A O 1
ATOM 611 N N . ILE A 1 79 ? 3.867 -17.169 -24.378 1.00 73.50 79 ILE A N 1
ATOM 612 C CA . ILE A 1 79 ? 4.100 -17.935 -23.132 1.00 73.50 79 ILE A CA 1
ATOM 613 C C . ILE A 1 79 ? 2.783 -18.416 -22.496 1.00 73.50 79 ILE A C 1
ATOM 615 O O . ILE A 1 79 ? 2.626 -18.445 -21.275 1.00 73.50 79 ILE A O 1
ATOM 619 N N . ARG A 1 80 ? 1.777 -18.749 -23.309 1.00 77.44 80 ARG A N 1
ATOM 620 C CA . ARG A 1 80 ? 0.516 -19.271 -22.768 1.00 77.44 80 ARG A CA 1
ATOM 621 C C . ARG A 1 80 ? 0.744 -20.656 -22.172 1.00 77.44 80 ARG A C 1
ATOM 623 O O . ARG A 1 80 ? 1.552 -21.434 -22.676 1.00 77.44 80 ARG A O 1
ATOM 630 N N . THR A 1 81 ? -0.005 -20.972 -21.122 1.00 70.31 81 THR A N 1
ATOM 631 C CA . THR A 1 81 ? -0.023 -22.300 -20.508 1.00 70.31 81 THR A CA 1
ATOM 632 C C . THR A 1 81 ? -0.317 -23.356 -21.581 1.00 70.31 81 THR A C 1
ATOM 634 O O . THR A 1 81 ? -1.355 -23.262 -22.243 1.00 70.31 81 THR A O 1
ATOM 637 N N . PRO A 1 82 ? 0.561 -24.353 -21.795 1.00 73.00 82 PRO A N 1
ATOM 638 C CA . PRO A 1 82 ? 0.296 -25.401 -22.768 1.00 73.00 82 PRO A CA 1
ATOM 639 C C . PRO A 1 82 ? -0.869 -26.264 -22.274 1.00 73.00 82 PRO A C 1
ATOM 641 O O . PRO A 1 82 ? -0.788 -26.900 -21.221 1.00 73.00 82 PRO A O 1
ATOM 644 N N . TYR A 1 83 ? -1.964 -26.286 -23.033 1.00 72.38 83 TYR A N 1
ATOM 645 C CA . TYR A 1 83 ? -3.091 -27.172 -22.760 1.00 72.38 83 TYR A CA 1
ATOM 646 C C . TYR A 1 83 ? -2.693 -28.605 -23.128 1.00 72.38 83 TYR A C 1
ATOM 648 O O . TYR A 1 83 ? -2.450 -28.908 -24.298 1.00 72.38 83 TYR A O 1
ATOM 656 N N . LYS A 1 84 ? -2.611 -29.491 -22.132 1.00 73.31 84 LYS A N 1
ATOM 657 C CA . LYS A 1 84 ? -2.537 -30.936 -22.379 1.00 73.31 84 LYS A CA 1
ATOM 658 C C . LYS A 1 84 ? -3.916 -31.396 -22.870 1.00 73.31 84 LYS A C 1
ATOM 660 O O . LYS A 1 84 ? -4.909 -31.077 -22.218 1.00 73.31 84 LYS A O 1
ATOM 665 N N . LYS A 1 85 ? -3.964 -32.065 -24.026 1.00 64.94 85 LYS A N 1
ATOM 666 C CA . LYS A 1 85 ? -5.154 -32.799 -24.485 1.00 64.94 85 LYS A CA 1
ATOM 667 C C . LYS A 1 85 ? -5.307 -34.093 -23.699 1.00 64.94 85 LYS A C 1
ATOM 669 O O . LYS A 1 85 ? -4.252 -34.668 -23.347 1.00 64.94 85 LYS A O 1
#

Mean predicted aligned error: 13.6 Å

pLDDT: mean 80.58, std 15.28, range [38.91, 96.12]